Protein AF-A0AA86E1F9-F1 (afdb_monomer_lite)

Radius of gyration: 20.32 Å; chains: 1; bounding box: 46×38×59 Å

Structure (mmCIF, N/CA/C/O backbone):
data_AF-A0AA86E1F9-F1
#
_entry.id   AF-A0AA86E1F9-F1
#
loop_
_atom_site.group_PDB
_atom_site.id
_atom_site.type_symbol
_atom_site.label_atom_id
_atom_site.label_alt_id
_atom_site.label_comp_id
_atom_site.label_asym_id
_atom_site.label_entity_id
_atom_site.label_seq_id
_atom_site.pdbx_PDB_ins_code
_atom_site.Cartn_x
_atom_site.Cartn_y
_atom_site.Cartn_z
_atom_site.occupancy
_atom_site.B_iso_or_equiv
_atom_site.auth_seq_id
_atom_site.auth_comp_id
_atom_site.auth_asym_id
_atom_site.auth_atom_id
_atom_site.pdbx_PDB_model_num
ATOM 1 N N . MET A 1 1 ? -12.854 -29.261 -16.971 1.00 38.66 1 MET A N 1
ATOM 2 C CA . MET A 1 1 ? -12.793 -27.788 -17.059 1.00 38.66 1 MET A CA 1
ATOM 3 C C . MET A 1 1 ? -11.329 -27.417 -17.134 1.00 38.66 1 MET A C 1
ATOM 5 O O . MET A 1 1 ? -10.643 -27.481 -16.123 1.00 38.66 1 MET A O 1
ATOM 9 N N . GLU A 1 2 ? -10.834 -27.166 -18.340 1.00 31.11 2 GLU A N 1
ATOM 10 C CA . GLU A 1 2 ? -9.457 -26.725 -18.549 1.00 31.11 2 GLU A CA 1
ATOM 11 C C . GLU A 1 2 ? -9.364 -25.242 -18.200 1.00 31.11 2 GLU A C 1
ATOM 13 O O . GLU A 1 2 ? -10.104 -24.415 -18.729 1.00 31.11 2 GLU A O 1
ATOM 18 N N . ILE A 1 3 ? -8.488 -24.917 -17.253 1.00 30.25 3 ILE A N 1
ATOM 19 C CA . ILE A 1 3 ? -8.137 -23.538 -16.932 1.00 30.25 3 ILE A CA 1
ATOM 20 C C . ILE A 1 3 ? -7.169 -23.098 -18.029 1.00 30.25 3 ILE A C 1
ATOM 22 O O . ILE A 1 3 ? -5.998 -23.476 -18.012 1.00 30.25 3 ILE A O 1
ATOM 26 N N . THR A 1 4 ? -7.658 -22.335 -19.005 1.00 36.00 4 THR A N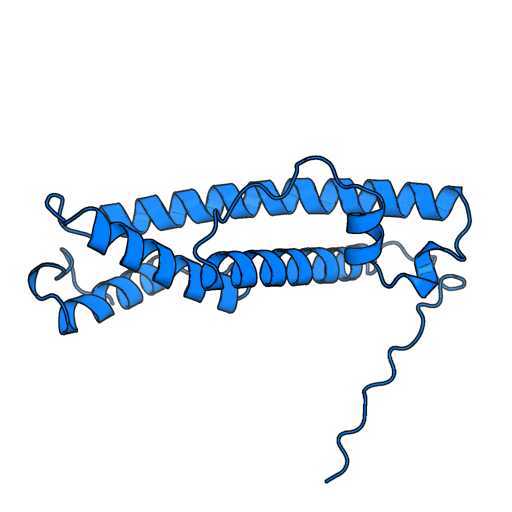 1
ATOM 27 C CA . THR A 1 4 ? -6.806 -21.680 -19.999 1.00 36.00 4 THR A CA 1
ATOM 28 C C . THR A 1 4 ? -5.869 -20.718 -19.278 1.00 36.00 4 THR A C 1
ATOM 30 O O . THR A 1 4 ? -6.311 -19.742 -18.671 1.00 36.00 4 THR A O 1
ATOM 33 N N . GLN A 1 5 ? -4.570 -21.016 -19.316 1.00 36.44 5 GLN A N 1
ATOM 34 C CA . GLN A 1 5 ? -3.532 -20.062 -18.948 1.00 36.44 5 GLN A CA 1
ATOM 35 C C . GLN A 1 5 ? -3.635 -18.892 -19.929 1.00 36.44 5 GLN A C 1
ATOM 37 O O . GLN A 1 5 ? -3.425 -19.081 -21.124 1.00 36.44 5 GLN A O 1
ATOM 42 N N . GLU A 1 6 ? -3.999 -17.703 -19.447 1.00 36.75 6 GLU A N 1
ATOM 43 C CA . GLU A 1 6 ? -3.860 -16.482 -20.240 1.00 36.75 6 GLU A CA 1
ATOM 44 C C . GLU A 1 6 ? -2.393 -16.373 -20.674 1.00 36.75 6 GLU A C 1
ATOM 46 O O . GLU A 1 6 ? -1.496 -16.200 -19.841 1.00 36.75 6 GLU A O 1
ATOM 51 N N . GLU A 1 7 ? -2.139 -16.533 -21.974 1.00 33.97 7 GLU A N 1
ATOM 52 C CA . GLU A 1 7 ? -0.818 -16.333 -22.550 1.00 33.97 7 GLU A CA 1
ATOM 53 C C . GLU A 1 7 ? -0.337 -14.926 -22.195 1.00 33.97 7 GLU A C 1
ATOM 55 O O . GLU A 1 7 ? -0.914 -13.910 -22.588 1.00 33.97 7 GLU A O 1
ATOM 60 N N . ILE A 1 8 ? 0.752 -14.861 -21.431 1.00 38.50 8 ILE A N 1
ATOM 61 C CA . ILE A 1 8 ? 1.440 -13.608 -21.144 1.00 38.50 8 ILE A CA 1
ATOM 62 C C . ILE A 1 8 ? 2.108 -13.167 -22.448 1.00 38.50 8 ILE A C 1
ATOM 64 O O . ILE A 1 8 ? 3.247 -13.544 -22.735 1.00 38.50 8 ILE A O 1
ATOM 68 N N . VAL A 1 9 ? 1.383 -12.379 -23.243 1.00 41.28 9 VAL A N 1
ATOM 69 C CA . VAL A 1 9 ? 1.876 -11.818 -24.503 1.00 41.28 9 VAL A CA 1
ATOM 70 C C . VAL A 1 9 ? 3.135 -10.984 -24.215 1.00 41.28 9 VAL A C 1
ATOM 72 O O . VAL A 1 9 ? 3.075 -10.038 -23.416 1.00 41.28 9 VAL A O 1
ATOM 75 N N . PRO A 1 10 ? 4.292 -11.321 -24.820 1.00 44.41 10 PRO A N 1
ATOM 76 C CA . PRO A 1 10 ? 5.507 -10.525 -24.707 1.00 44.41 10 PRO A CA 1
ATOM 77 C C . PRO A 1 10 ? 5.261 -9.099 -25.205 1.00 44.41 10 PRO A C 1
ATOM 79 O O . PRO A 1 10 ? 4.612 -8.890 -26.224 1.00 44.41 10 PRO A O 1
ATOM 82 N N . PHE A 1 11 ? 5.773 -8.109 -24.476 1.00 45.12 11 PHE A N 1
ATOM 83 C CA . PHE A 1 11 ? 5.601 -6.705 -24.835 1.00 45.12 11 PHE A CA 1
ATOM 84 C C . PHE A 1 11 ? 6.396 -6.380 -26.103 1.00 45.12 11 PHE A C 1
ATOM 86 O O . PHE A 1 11 ? 7.616 -6.558 -26.128 1.00 45.12 11 PHE A O 1
ATOM 93 N N . ASP A 1 12 ? 5.696 -5.870 -27.112 1.00 41.94 12 ASP A N 1
ATOM 94 C CA . ASP A 1 12 ? 6.269 -5.361 -28.351 1.00 41.94 12 ASP A CA 1
ATOM 95 C C . ASP A 1 12 ? 6.765 -3.915 -28.150 1.00 41.94 12 ASP A C 1
ATOM 97 O O . ASP A 1 12 ? 5.978 -2.987 -27.937 1.00 41.94 12 ASP A O 1
ATOM 101 N N . PHE A 1 13 ? 8.091 -3.742 -28.141 1.00 45.88 13 PHE A N 1
ATOM 102 C CA . PHE A 1 13 ? 8.747 -2.435 -28.007 1.00 45.88 13 PHE A CA 1
ATOM 103 C C . PHE A 1 13 ? 8.987 -1.740 -29.344 1.00 45.88 13 PHE A C 1
ATOM 105 O O . PHE A 1 13 ? 9.307 -0.553 -29.328 1.00 45.88 13 PHE A O 1
ATOM 112 N N . GLU A 1 14 ? 8.871 -2.435 -30.475 1.00 41.53 14 GLU A N 1
ATOM 113 C CA . GLU A 1 14 ? 9.213 -1.854 -31.777 1.00 41.53 14 GLU A CA 1
ATOM 114 C C . GLU A 1 14 ? 8.127 -0.880 -32.254 1.00 41.53 14 GLU A C 1
ATOM 116 O O . GLU A 1 14 ? 8.429 0.106 -32.914 1.00 41.53 14 GLU A O 1
ATOM 121 N N . ASN A 1 15 ? 6.894 -1.037 -31.761 1.00 41.59 15 ASN A N 1
ATOM 122 C CA . ASN A 1 15 ? 5.774 -0.115 -31.984 1.00 41.59 15 ASN A CA 1
ATOM 123 C C . ASN A 1 15 ? 5.612 0.946 -30.867 1.00 41.59 15 ASN A C 1
ATOM 125 O O . ASN A 1 15 ? 4.528 1.489 -30.624 1.00 41.59 15 ASN A O 1
ATOM 129 N N . ALA A 1 16 ? 6.675 1.227 -30.102 1.00 41.41 16 ALA A N 1
ATOM 130 C CA . ALA A 1 16 ? 6.591 1.989 -28.857 1.00 41.41 16 ALA A CA 1
ATOM 131 C C . ALA A 1 16 ? 6.716 3.525 -28.976 1.00 41.41 16 ALA A C 1
ATOM 133 O O . ALA A 1 16 ? 6.877 4.176 -27.942 1.00 41.41 16 ALA A O 1
ATOM 134 N N . GLU A 1 17 ? 6.459 4.138 -30.127 1.00 38.41 17 GLU A N 1
ATOM 135 C CA . GLU A 1 17 ? 6.302 5.598 -30.249 1.00 38.41 17 GLU A CA 1
ATOM 136 C C . GLU A 1 17 ? 4.823 6.004 -30.167 1.00 38.41 17 GLU A C 1
ATOM 138 O O . GLU A 1 17 ? 4.115 5.953 -31.157 1.00 38.41 17 GLU A O 1
ATOM 143 N N . ASP A 1 18 ? 4.342 6.342 -28.960 1.00 38.81 18 ASP A N 1
ATOM 144 C CA . ASP A 1 18 ? 3.280 7.354 -28.785 1.00 38.81 18 ASP A CA 1
ATOM 145 C C . ASP A 1 18 ? 3.089 7.693 -27.291 1.00 38.81 18 ASP A C 1
ATOM 147 O O . ASP A 1 18 ? 3.017 6.799 -26.436 1.00 38.81 18 ASP A O 1
ATOM 151 N N . ASN A 1 19 ? 3.050 8.985 -26.962 1.00 39.47 19 ASN A N 1
ATOM 152 C CA . ASN A 1 19 ? 3.425 9.557 -25.655 1.00 39.47 19 ASN A CA 1
ATOM 153 C C . ASN A 1 19 ? 2.298 9.672 -24.597 1.00 39.47 19 ASN A C 1
ATOM 155 O O . ASN A 1 19 ? 2.492 10.315 -23.566 1.00 39.47 19 ASN A O 1
ATOM 159 N N . GLY A 1 20 ? 1.135 9.037 -24.780 1.00 36.56 20 GLY A N 1
ATOM 160 C CA . GLY A 1 20 ? -0.011 9.200 -23.860 1.00 36.56 20 GLY A CA 1
ATOM 161 C C . GLY A 1 20 ? -0.375 7.991 -22.985 1.00 36.56 20 GLY A C 1
ATOM 162 O O . GLY A 1 20 ? -0.791 8.150 -21.839 1.00 36.56 20 GLY A O 1
ATOM 163 N N . SER A 1 21 ? -0.225 6.761 -23.489 1.00 50.53 21 SER A N 1
ATOM 164 C CA . SER A 1 21 ? -0.896 5.578 -22.909 1.00 50.53 21 SER A CA 1
ATOM 165 C C . SER A 1 21 ? 0.013 4.633 -22.101 1.00 50.53 21 SER A C 1
ATOM 167 O O . SER A 1 21 ? -0.474 3.832 -21.299 1.00 50.53 21 SER A O 1
ATOM 169 N N . LYS A 1 22 ? 1.342 4.737 -22.255 1.00 50.66 22 LYS A N 1
ATOM 170 C CA . LYS A 1 22 ? 2.328 3.756 -21.746 1.00 50.66 22 LYS A CA 1
ATOM 171 C C . LYS A 1 22 ? 2.734 3.960 -20.281 1.00 50.66 22 LYS A C 1
ATOM 173 O O . LYS A 1 22 ? 2.907 2.977 -19.556 1.00 50.66 22 LYS A O 1
ATOM 178 N N . ASN A 1 23 ? 2.796 5.210 -19.810 1.00 55.91 23 ASN A N 1
ATOM 179 C CA . ASN A 1 23 ? 3.076 5.520 -18.399 1.00 55.91 23 ASN A CA 1
ATOM 180 C C . ASN A 1 23 ? 2.020 4.913 -17.464 1.00 55.91 23 ASN A C 1
ATOM 182 O O . ASN A 1 23 ? 2.370 4.346 -16.430 1.00 55.91 23 ASN A O 1
ATOM 186 N N . ASN A 1 24 ? 0.753 4.918 -17.887 1.00 65.19 24 ASN A N 1
ATOM 187 C CA . ASN A 1 24 ? -0.355 4.361 -17.113 1.00 65.19 24 ASN A CA 1
ATOM 188 C C . ASN A 1 24 ? -0.228 2.845 -16.896 1.00 65.19 24 ASN A C 1
ATOM 190 O O . ASN A 1 24 ? -0.643 2.345 -15.852 1.00 65.19 24 ASN A O 1
ATOM 194 N N . ARG A 1 25 ? 0.339 2.087 -17.849 1.00 67.94 25 ARG A N 1
ATOM 195 C CA . ARG A 1 25 ? 0.469 0.623 -17.718 1.00 67.94 25 ARG A CA 1
ATOM 196 C C . ARG A 1 25 ? 1.609 0.232 -16.779 1.00 67.94 25 ARG A C 1
ATOM 198 O O . ARG A 1 25 ? 1.392 -0.598 -15.901 1.00 67.94 25 ARG A O 1
ATOM 205 N N . ILE A 1 26 ? 2.784 0.854 -16.910 1.00 71.38 26 ILE A N 1
ATOM 206 C CA . ILE A 1 26 ? 3.910 0.642 -15.978 1.00 71.38 26 ILE A CA 1
ATOM 207 C C . ILE A 1 26 ? 3.498 1.059 -14.564 1.00 71.38 26 ILE A C 1
ATOM 209 O O . ILE A 1 26 ? 3.749 0.337 -13.603 1.00 71.38 26 ILE A O 1
ATOM 213 N N . GLU A 1 27 ? 2.795 2.184 -14.436 1.00 74.94 27 GLU A N 1
ATOM 214 C CA . GLU A 1 27 ? 2.265 2.648 -13.159 1.00 74.94 27 GLU A CA 1
ATOM 215 C C . GLU A 1 27 ? 1.280 1.656 -12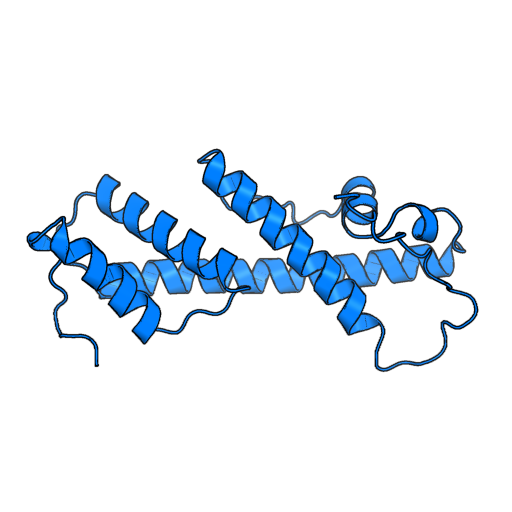.531 1.00 74.94 27 GLU A C 1
ATOM 217 O O . GLU A 1 27 ? 1.415 1.338 -11.350 1.00 74.94 27 GLU A O 1
ATOM 222 N N . LYS A 1 28 ? 0.340 1.104 -13.311 1.00 75.62 28 LYS A N 1
ATOM 223 C CA . LYS A 1 28 ? -0.575 0.050 -12.842 1.00 75.62 28 LYS A CA 1
ATOM 224 C C . LYS A 1 28 ? 0.175 -1.189 -12.348 1.00 75.62 28 LYS A C 1
ATOM 226 O O . LYS A 1 28 ? -0.161 -1.702 -11.284 1.00 75.62 28 LYS A O 1
ATOM 231 N N . ILE A 1 29 ? 1.199 -1.640 -13.075 1.00 75.31 29 ILE A N 1
ATOM 232 C CA . ILE A 1 29 ? 2.002 -2.810 -12.687 1.00 75.31 29 ILE A CA 1
ATOM 233 C C . ILE A 1 29 ? 2.744 -2.536 -11.371 1.00 75.31 29 ILE A C 1
ATOM 235 O O . ILE A 1 29 ? 2.606 -3.302 -10.417 1.00 75.31 29 ILE A O 1
ATOM 239 N N . VAL A 1 30 ? 3.464 -1.411 -11.279 1.00 77.19 30 VAL A N 1
ATOM 240 C CA . VAL A 1 30 ? 4.188 -1.015 -10.060 1.00 77.19 30 VAL A CA 1
ATOM 241 C C . VAL A 1 30 ? 3.230 -0.914 -8.867 1.00 77.19 30 VAL A C 1
ATOM 243 O O . VAL A 1 30 ? 3.514 -1.473 -7.807 1.00 77.19 30 VAL A O 1
ATOM 246 N N . ARG A 1 31 ? 2.063 -0.276 -9.037 1.00 78.31 31 ARG A N 1
ATOM 247 C CA . ARG A 1 31 ? 1.025 -0.162 -7.996 1.00 78.31 31 ARG A CA 1
ATOM 248 C C . ARG A 1 31 ? 0.492 -1.521 -7.546 1.00 78.31 31 ARG A C 1
ATOM 250 O O . ARG A 1 31 ? 0.420 -1.774 -6.343 1.00 78.31 31 ARG A O 1
ATOM 257 N N . GLY A 1 32 ? 0.138 -2.399 -8.485 1.00 77.94 32 GLY A N 1
ATOM 258 C CA . GLY A 1 32 ? -0.380 -3.737 -8.184 1.00 77.94 32 GLY A CA 1
ATOM 259 C C . GLY A 1 32 ? 0.625 -4.591 -7.409 1.00 77.94 32 GLY A C 1
ATOM 260 O O . GLY A 1 32 ? 0.266 -5.300 -6.469 1.00 77.94 32 GLY A O 1
ATOM 261 N N . ILE A 1 33 ? 1.905 -4.459 -7.740 1.00 79.12 33 ILE A N 1
ATOM 262 C CA . ILE A 1 33 ? 2.987 -5.175 -7.070 1.00 79.12 33 ILE A CA 1
ATOM 263 C C . ILE A 1 33 ? 3.248 -4.628 -5.664 1.00 79.12 33 ILE A C 1
ATOM 265 O O . ILE A 1 33 ? 3.352 -5.414 -4.722 1.00 79.12 33 ILE A O 1
ATOM 269 N N . ILE A 1 34 ? 3.297 -3.300 -5.494 1.00 81.06 34 ILE A N 1
ATOM 270 C CA . ILE A 1 34 ? 3.402 -2.671 -4.167 1.00 81.06 34 ILE A CA 1
ATOM 271 C C . ILE A 1 34 ? 2.235 -3.127 -3.281 1.00 81.06 34 ILE A C 1
ATOM 273 O O . ILE A 1 34 ? 2.452 -3.521 -2.137 1.00 81.06 34 ILE A O 1
ATOM 277 N N . LYS A 1 35 ? 1.007 -3.147 -3.817 1.00 82.19 35 LYS A N 1
ATOM 278 C CA . LYS A 1 35 ? -0.177 -3.672 -3.119 1.00 82.19 35 LYS A CA 1
ATOM 279 C C . LYS A 1 35 ? 0.024 -5.126 -2.684 1.00 82.19 35 LYS A C 1
ATOM 281 O O . LYS A 1 35 ? -0.215 -5.440 -1.520 1.00 82.19 35 LYS A O 1
ATOM 286 N N . LYS A 1 36 ? 0.482 -6.003 -3.584 1.00 81.69 36 LYS A N 1
ATOM 287 C CA . LYS A 1 36 ? 0.723 -7.425 -3.285 1.00 81.69 36 LYS A CA 1
ATOM 288 C C . LYS A 1 36 ? 1.750 -7.612 -2.163 1.00 81.69 36 LYS A C 1
ATOM 290 O O . LYS A 1 36 ? 1.522 -8.407 -1.256 1.00 81.69 36 LYS A O 1
ATOM 295 N N . GLU A 1 37 ? 2.842 -6.853 -2.192 1.00 82.75 37 GLU A N 1
ATOM 296 C CA . GLU A 1 37 ? 3.870 -6.878 -1.145 1.00 82.75 37 GLU A CA 1
ATOM 297 C C . GLU A 1 37 ? 3.330 -6.376 0.206 1.00 82.75 37 GLU A C 1
ATOM 299 O O . GLU A 1 37 ? 3.601 -6.981 1.242 1.00 82.75 37 GLU A O 1
ATOM 304 N N . LEU A 1 38 ? 2.521 -5.311 0.217 1.00 83.88 38 LEU A N 1
ATOM 305 C CA . LEU A 1 38 ? 1.895 -4.793 1.440 1.00 83.88 38 LEU A CA 1
ATOM 306 C C . LEU A 1 38 ? 0.901 -5.787 2.055 1.00 83.88 38 LEU A C 1
ATOM 308 O O . LEU A 1 38 ? 0.901 -5.968 3.272 1.00 83.88 38 LEU A O 1
ATOM 312 N N . ILE A 1 39 ? 0.090 -6.459 1.232 1.00 84.00 39 ILE A N 1
ATOM 313 C CA . ILE A 1 39 ? -0.831 -7.510 1.693 1.00 84.00 39 ILE A CA 1
ATOM 314 C C . ILE A 1 39 ? -0.045 -8.662 2.326 1.00 84.00 39 ILE A C 1
ATOM 316 O O . ILE A 1 39 ? -0.325 -9.034 3.463 1.00 84.00 39 ILE A O 1
ATOM 320 N N . LYS A 1 40 ? 1.005 -9.151 1.655 1.00 83.25 40 LYS A N 1
ATOM 321 C CA . LYS A 1 40 ? 1.874 -10.207 2.195 1.00 83.25 40 LYS A CA 1
ATOM 322 C C . LYS A 1 40 ? 2.500 -9.806 3.535 1.00 83.25 40 LYS A C 1
ATOM 324 O O . LYS A 1 40 ? 2.650 -10.629 4.436 1.00 83.25 40 LYS A O 1
ATOM 329 N N . ARG A 1 41 ? 2.882 -8.535 3.690 1.00 84.00 41 ARG A N 1
ATOM 330 C CA . ARG A 1 41 ? 3.431 -8.018 4.951 1.00 84.00 41 ARG A CA 1
ATOM 331 C C . ARG A 1 41 ? 2.409 -8.019 6.080 1.00 84.00 41 ARG A C 1
ATOM 333 O O . ARG A 1 41 ? 2.792 -8.380 7.193 1.00 84.00 41 ARG A O 1
ATOM 340 N N . LEU A 1 42 ? 1.156 -7.655 5.794 1.00 84.00 42 LEU A N 1
ATOM 341 C CA . LEU A 1 42 ? 0.049 -7.724 6.754 1.00 84.00 42 LEU A CA 1
ATOM 342 C C . LEU A 1 42 ? -0.229 -9.153 7.201 1.00 84.00 42 LEU A C 1
ATOM 344 O O . LEU A 1 42 ? -0.347 -9.395 8.399 1.00 84.00 42 LEU A O 1
ATOM 348 N N . GLU A 1 43 ? -0.307 -10.085 6.252 1.00 84.12 43 GLU A N 1
ATOM 349 C CA . GLU A 1 43 ? -0.546 -11.506 6.531 1.00 84.12 43 GLU A CA 1
ATOM 350 C C . GLU A 1 43 ? 0.532 -12.074 7.462 1.00 84.12 43 GLU A C 1
ATOM 352 O O . GLU A 1 43 ? 0.223 -12.782 8.416 1.00 84.12 43 GLU A O 1
ATOM 357 N N . ASN A 1 44 ? 1.785 -11.664 7.257 1.00 84.44 44 ASN A N 1
ATOM 358 C CA . ASN A 1 44 ? 2.920 -12.062 8.091 1.00 84.44 44 ASN A CA 1
ATOM 359 C C . ASN A 1 44 ? 3.098 -11.218 9.368 1.00 84.44 44 ASN A C 1
ATOM 361 O O . ASN A 1 44 ? 4.116 -11.358 10.041 1.00 84.44 44 ASN A O 1
ATOM 365 N N . GLN A 1 45 ? 2.175 -10.297 9.679 1.00 81.44 45 GLN A N 1
ATOM 366 C CA . GLN A 1 45 ? 2.269 -9.355 10.810 1.00 81.44 45 GLN A CA 1
ATOM 367 C C . GLN A 1 45 ? 3.594 -8.571 10.867 1.00 81.44 45 GLN A C 1
ATOM 369 O O . GLN A 1 45 ? 4.064 -8.149 11.924 1.00 81.44 45 GLN A O 1
ATOM 374 N N . SER A 1 46 ? 4.208 -8.367 9.706 1.00 82.38 46 SER A N 1
ATOM 375 C CA . SER A 1 46 ? 5.459 -7.632 9.558 1.00 82.38 46 SER A CA 1
ATOM 376 C C . SER A 1 46 ? 5.191 -6.142 9.352 1.00 82.38 46 SER A C 1
ATOM 378 O O . SER A 1 46 ? 4.082 -5.730 9.005 1.00 82.38 46 SER A O 1
ATOM 380 N N . SER A 1 47 ? 6.216 -5.308 9.539 1.00 78.06 47 SER A N 1
ATOM 381 C CA . SER A 1 47 ? 6.070 -3.874 9.289 1.00 78.06 47 SER A CA 1
ATOM 382 C C . SER A 1 47 ? 5.645 -3.610 7.838 1.00 78.06 47 SER A C 1
ATOM 384 O O . SER A 1 47 ? 6.338 -4.008 6.891 1.00 78.06 47 SER A O 1
ATOM 386 N N . LEU A 1 48 ? 4.535 -2.875 7.683 1.00 77.75 48 LEU A N 1
ATOM 387 C CA . LEU A 1 48 ? 4.010 -2.376 6.405 1.00 77.75 48 LEU A CA 1
ATOM 388 C C . LEU A 1 48 ? 5.050 -1.553 5.634 1.00 77.75 48 LEU A C 1
ATOM 390 O O . LEU A 1 48 ? 5.040 -1.518 4.406 1.00 77.75 48 LEU A O 1
ATOM 394 N N . PHE A 1 49 ? 5.989 -0.937 6.356 1.00 67.69 49 PHE A N 1
ATOM 395 C CA . PHE A 1 49 ? 7.129 -0.229 5.788 1.00 67.69 49 PHE A CA 1
ATOM 396 C C . PHE A 1 49 ? 8.431 -0.841 6.310 1.00 67.69 49 PHE A C 1
ATOM 398 O O . PHE A 1 49 ? 8.674 -0.852 7.516 1.00 67.69 49 PHE A O 1
ATOM 405 N N . PRO A 1 50 ? 9.270 -1.381 5.414 1.00 59.38 50 PRO A N 1
ATOM 406 C CA . PRO A 1 50 ? 10.328 -0.558 4.845 1.00 59.38 50 PRO A CA 1
ATOM 407 C C . PRO A 1 50 ? 10.576 -0.965 3.388 1.00 59.38 50 PRO A C 1
ATOM 409 O O . PRO A 1 50 ? 11.631 -1.510 3.058 1.00 59.38 50 PRO A O 1
ATOM 412 N N . ILE A 1 51 ? 9.588 -0.736 2.509 1.00 67.44 51 ILE A N 1
ATOM 413 C CA . ILE A 1 51 ? 9.810 -0.855 1.064 1.00 67.44 51 ILE A CA 1
ATOM 414 C C . ILE A 1 51 ? 10.949 0.110 0.742 1.00 67.44 51 ILE A C 1
ATOM 416 O O . ILE A 1 51 ? 10.784 1.327 0.805 1.00 67.44 51 ILE A O 1
ATOM 420 N N . SER A 1 52 ? 12.135 -0.445 0.519 1.00 61.00 52 SER A N 1
ATOM 421 C CA . SER A 1 52 ? 13.369 0.317 0.427 1.00 61.00 52 SER A CA 1
ATOM 422 C C . SER A 1 52 ? 13.203 1.487 -0.555 1.00 61.00 52 SER A C 1
ATOM 424 O O . SER A 1 52 ? 12.757 1.313 -1.693 1.00 61.00 52 SER A O 1
ATOM 426 N N . ASN A 1 53 ? 13.604 2.694 -0.131 1.00 58.09 53 ASN A N 1
ATOM 427 C CA . ASN A 1 53 ? 13.680 3.867 -1.016 1.00 58.09 53 ASN A CA 1
ATOM 428 C C . ASN A 1 53 ? 14.642 3.628 -2.197 1.00 58.09 53 ASN A C 1
ATOM 430 O O . ASN A 1 53 ? 14.598 4.339 -3.206 1.00 58.09 53 ASN A O 1
ATOM 434 N N . LYS A 1 54 ? 15.532 2.636 -2.062 1.00 62.72 54 LYS A N 1
ATOM 435 C CA . LYS A 1 54 ? 16.423 2.154 -3.111 1.00 62.72 54 LYS A CA 1
ATOM 436 C C . LYS A 1 54 ? 15.739 1.013 -3.862 1.00 62.72 54 LYS A C 1
ATOM 438 O O . LYS A 1 54 ? 15.535 -0.071 -3.321 1.00 62.72 54 LYS A O 1
ATOM 443 N N . ILE A 1 55 ? 15.435 1.252 -5.130 1.00 67.81 55 ILE A N 1
ATOM 444 C CA . ILE A 1 55 ? 15.032 0.192 -6.052 1.00 67.81 55 ILE A CA 1
ATOM 445 C C . ILE A 1 55 ? 16.305 -0.449 -6.599 1.00 67.81 55 ILE A C 1
ATOM 447 O O . ILE A 1 55 ? 17.082 0.220 -7.288 1.00 67.81 55 ILE A O 1
ATOM 451 N N . SER A 1 56 ? 16.519 -1.722 -6.265 1.00 67.44 56 SER A N 1
ATOM 452 C CA . SER A 1 56 ? 17.559 -2.559 -6.871 1.00 67.44 56 SER A CA 1
ATOM 453 C C . SER A 1 56 ? 17.095 -3.090 -8.228 1.00 67.44 56 SER A C 1
ATOM 455 O O . SER A 1 56 ? 15.900 -3.106 -8.506 1.00 67.44 56 SER A O 1
ATOM 457 N N . ILE A 1 57 ? 18.029 -3.560 -9.059 1.00 68.00 57 ILE A N 1
ATOM 458 C CA . ILE A 1 57 ? 17.707 -4.202 -10.347 1.00 68.00 57 ILE A CA 1
ATOM 459 C C . ILE A 1 57 ? 16.738 -5.374 -10.142 1.00 68.00 57 ILE A C 1
ATOM 461 O O . ILE A 1 57 ? 15.773 -5.491 -10.879 1.00 68.00 57 ILE A O 1
ATOM 465 N N . TYR A 1 58 ? 16.911 -6.148 -9.067 1.00 71.06 58 TYR A N 1
ATOM 466 C CA . TYR A 1 58 ? 15.969 -7.199 -8.674 1.00 71.06 58 TYR A CA 1
ATOM 467 C C . TYR A 1 58 ? 14.528 -6.683 -8.512 1.00 71.06 58 TYR A C 1
ATOM 469 O O . TYR A 1 58 ? 13.593 -7.316 -8.986 1.00 71.06 58 TYR A O 1
ATOM 477 N N . TYR A 1 59 ? 14.329 -5.514 -7.892 1.00 69.19 59 TYR A N 1
ATOM 478 C CA . TYR A 1 59 ? 12.996 -4.914 -7.785 1.00 69.19 59 TYR A CA 1
ATOM 479 C C . TYR A 1 59 ? 12.493 -4.367 -9.125 1.00 69.19 59 TYR A C 1
ATOM 481 O O . TYR A 1 59 ? 11.299 -4.407 -9.371 1.00 69.19 59 TYR A O 1
ATOM 489 N N . ILE A 1 60 ? 13.371 -3.883 -10.007 1.00 69.44 60 ILE A N 1
ATOM 490 C CA . ILE A 1 60 ? 12.995 -3.459 -11.371 1.00 69.44 60 ILE A CA 1
ATOM 491 C C . ILE A 1 60 ? 12.486 -4.663 -12.163 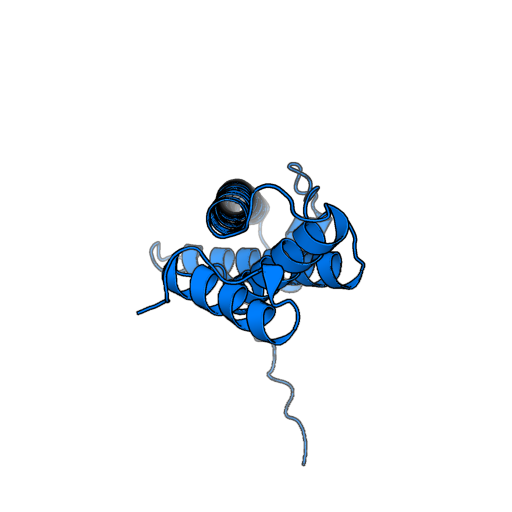1.00 69.44 60 ILE A C 1
ATOM 493 O O . ILE A 1 60 ? 11.405 -4.593 -12.734 1.00 69.44 60 ILE A O 1
ATOM 497 N N . ASP A 1 61 ? 13.207 -5.781 -12.110 1.00 67.56 61 ASP A N 1
ATOM 498 C CA . ASP A 1 61 ? 12.792 -7.059 -12.694 1.00 67.56 61 ASP A CA 1
ATOM 499 C C . ASP A 1 61 ? 11.513 -7.603 -12.055 1.00 67.56 61 ASP A C 1
ATOM 501 O O . ASP A 1 61 ? 10.745 -8.302 -12.701 1.00 67.56 61 ASP A O 1
ATOM 505 N N . PHE A 1 62 ? 11.281 -7.306 -10.778 1.00 67.12 62 PHE A N 1
ATOM 506 C CA . PHE A 1 62 ? 10.027 -7.632 -10.114 1.00 67.12 62 PHE A CA 1
ATOM 507 C C . PHE A 1 62 ? 8.884 -6.750 -10.636 1.00 67.12 62 PHE A C 1
ATOM 509 O O . PHE A 1 62 ? 7.795 -7.259 -10.877 1.00 67.12 62 PHE A O 1
ATOM 516 N N . TYR A 1 63 ? 9.138 -5.452 -10.856 1.00 70.19 63 TYR A N 1
ATOM 517 C CA . TYR A 1 63 ? 8.173 -4.463 -11.348 1.00 70.19 63 TYR A CA 1
ATOM 518 C C . TYR A 1 63 ? 7.883 -4.537 -12.853 1.00 70.19 63 TYR A C 1
ATOM 520 O O . TYR A 1 63 ? 6.901 -3.953 -13.303 1.00 70.19 63 TYR A O 1
ATOM 528 N N . ILE A 1 64 ? 8.718 -5.207 -13.645 1.00 67.62 64 ILE A N 1
ATOM 529 C CA . ILE A 1 64 ? 8.612 -5.289 -15.108 1.00 67.62 64 ILE A CA 1
ATOM 530 C C . ILE A 1 64 ? 8.640 -6.752 -15.529 1.00 67.62 64 ILE A C 1
ATOM 532 O O . ILE A 1 64 ? 9.360 -7.557 -14.956 1.00 67.62 64 ILE A O 1
ATOM 536 N N . ILE A 1 65 ? 7.913 -7.116 -16.586 1.00 64.19 65 ILE A N 1
ATOM 537 C CA . ILE A 1 65 ? 8.017 -8.464 -17.151 1.00 64.19 65 ILE A CA 1
ATOM 538 C C . ILE A 1 65 ? 9.435 -8.651 -17.708 1.00 64.19 65 ILE A C 1
ATOM 540 O O . ILE A 1 65 ? 9.795 -8.122 -18.757 1.00 64.19 65 ILE A O 1
ATOM 544 N N . LYS A 1 66 ? 10.249 -9.408 -16.970 1.00 61.44 66 LYS A N 1
ATOM 545 C CA . LYS A 1 66 ? 11.688 -9.628 -17.161 1.00 61.44 66 LYS A CA 1
ATOM 546 C C . LYS A 1 66 ? 12.115 -9.807 -18.630 1.00 61.44 66 LYS A C 1
ATOM 548 O O . LYS A 1 66 ? 13.051 -9.154 -19.081 1.00 61.44 66 LYS A O 1
ATOM 553 N N . LYS A 1 67 ? 11.375 -10.613 -19.404 1.00 54.25 67 LYS A N 1
ATOM 554 C CA . LYS A 1 67 ? 11.647 -10.953 -20.821 1.00 54.25 67 LYS A CA 1
ATOM 555 C C . LYS A 1 67 ? 11.881 -9.724 -21.720 1.00 54.25 67 LYS A C 1
ATOM 557 O O . LYS A 1 67 ? 12.649 -9.773 -22.671 1.00 54.25 67 LYS A O 1
ATOM 562 N N . CYS A 1 68 ? 11.253 -8.615 -21.365 1.00 59.25 68 CYS A N 1
ATOM 563 C CA . CYS A 1 68 ? 11.198 -7.371 -22.114 1.00 59.25 68 CYS A CA 1
ATOM 564 C C . CYS A 1 68 ? 12.309 -6.382 -21.728 1.00 59.25 68 CYS A C 1
ATOM 566 O O . CYS A 1 68 ? 12.841 -5.663 -22.568 1.00 59.25 68 CYS A O 1
ATOM 568 N N . TYR A 1 69 ? 12.708 -6.382 -20.455 1.00 71.00 69 TYR A N 1
ATOM 569 C CA . TYR A 1 69 ? 13.761 -5.504 -19.952 1.00 71.00 69 TYR A CA 1
ATOM 570 C C . TYR A 1 69 ? 15.158 -5.976 -20.370 1.00 71.00 69 TYR A C 1
ATOM 572 O O . TYR A 1 69 ? 15.985 -5.152 -20.750 1.00 71.00 69 TYR A O 1
ATOM 580 N N . PHE A 1 70 ? 15.431 -7.287 -20.347 1.00 70.00 70 PHE A N 1
ATOM 581 C CA . PHE A 1 70 ? 16.766 -7.819 -20.664 1.00 70.00 70 PHE A CA 1
ATOM 582 C C . PHE A 1 70 ? 17.146 -7.670 -22.140 1.00 70.00 70 PHE A C 1
ATOM 584 O O . PHE A 1 70 ? 18.310 -7.385 -22.427 1.00 70.00 70 PHE A O 1
ATOM 591 N N . ASN A 1 71 ? 16.170 -7.765 -23.044 1.00 71.56 71 ASN A N 1
ATOM 592 C CA . ASN A 1 71 ? 16.388 -7.678 -24.491 1.00 71.56 71 ASN A CA 1
ATOM 593 C C . ASN A 1 71 ? 16.412 -6.231 -25.020 1.00 71.56 71 ASN A C 1
ATOM 595 O O . ASN A 1 71 ? 16.789 -6.005 -26.163 1.00 71.56 71 ASN A O 1
ATOM 599 N N . ALA A 1 72 ? 16.041 -5.240 -24.202 1.00 72.00 72 ALA A N 1
ATOM 600 C CA . ALA A 1 72 ? 16.005 -3.840 -24.614 1.00 72.00 72 ALA A CA 1
ATOM 601 C C . ALA A 1 72 ? 17.408 -3.206 -24.738 1.00 72.00 72 ALA A C 1
ATOM 603 O O . ALA A 1 72 ? 18.376 -3.627 -24.087 1.00 72.00 72 ALA A O 1
ATOM 604 N N . SER A 1 73 ? 17.499 -2.133 -25.529 1.00 80.19 73 SER A N 1
ATOM 605 C CA . SER A 1 73 ? 18.708 -1.308 -25.657 1.00 80.19 73 SER A CA 1
ATOM 606 C C . SER A 1 73 ? 19.117 -0.666 -24.316 1.00 80.19 73 SER A C 1
ATOM 608 O O . SER A 1 73 ? 18.320 -0.553 -23.377 1.00 80.19 73 SER A O 1
ATOM 610 N N . SER A 1 74 ? 20.371 -0.218 -24.199 1.00 76.38 74 SER A N 1
ATOM 611 C CA . SER A 1 74 ? 20.888 0.417 -22.974 1.00 76.38 74 SER A CA 1
ATOM 612 C C . SER A 1 74 ? 20.155 1.719 -22.616 1.00 76.38 74 SER A C 1
ATOM 614 O O . SER A 1 74 ? 19.894 1.981 -21.438 1.00 76.38 74 SER A O 1
ATOM 616 N N . THR A 1 75 ? 19.771 2.511 -23.618 1.00 75.25 75 THR A N 1
ATOM 617 C CA . THR A 1 75 ? 19.006 3.755 -23.456 1.00 75.25 75 THR A CA 1
ATOM 618 C C . THR A 1 75 ? 17.589 3.468 -22.962 1.00 75.25 75 THR A C 1
ATOM 620 O O . THR A 1 75 ? 17.159 4.062 -21.969 1.00 75.25 75 THR A O 1
ATOM 623 N N . THR A 1 76 ? 16.902 2.487 -23.557 1.00 75.62 76 THR A N 1
ATOM 624 C CA . THR A 1 76 ? 15.558 2.054 -23.141 1.00 75.62 76 THR A CA 1
ATOM 625 C C . THR A 1 76 ? 15.568 1.491 -21.720 1.00 75.62 76 THR A C 1
ATOM 627 O O . THR A 1 76 ? 14.745 1.887 -20.893 1.00 75.62 76 THR A O 1
ATOM 630 N N . LYS A 1 77 ? 16.551 0.646 -21.379 1.00 74.25 77 LYS A N 1
ATOM 631 C CA . LYS A 1 77 ? 16.749 0.140 -20.008 1.00 74.25 77 LYS A CA 1
ATOM 632 C C . LYS A 1 77 ? 16.880 1.285 -19.003 1.00 74.25 77 LYS A C 1
ATOM 634 O O . LYS A 1 77 ? 16.215 1.280 -17.966 1.00 74.25 77 LYS A O 1
ATOM 639 N N . ARG A 1 78 ? 17.692 2.302 -19.314 1.00 73.94 78 ARG A N 1
ATOM 640 C CA . ARG A 1 78 ? 17.896 3.471 -18.443 1.00 73.94 78 ARG A CA 1
ATOM 641 C C . ARG A 1 78 ? 16.613 4.281 -18.251 1.00 73.94 78 ARG A C 1
ATOM 643 O O . ARG A 1 78 ? 16.315 4.661 -17.118 1.00 73.94 78 ARG A O 1
ATOM 650 N N . ALA A 1 79 ? 15.849 4.510 -19.317 1.00 73.38 79 ALA A N 1
ATOM 651 C CA . ALA A 1 79 ? 14.566 5.207 -19.249 1.00 73.38 79 ALA A CA 1
ATOM 652 C C . ALA A 1 79 ? 13.559 4.449 -18.367 1.00 73.38 79 ALA A C 1
ATOM 654 O O . ALA A 1 79 ? 12.988 5.025 -17.442 1.00 73.38 79 ALA A O 1
ATOM 655 N N . ILE A 1 80 ? 13.427 3.134 -18.568 1.00 75.06 80 ILE A N 1
ATOM 656 C CA . ILE A 1 80 ? 12.560 2.260 -17.767 1.00 75.06 80 ILE A CA 1
ATOM 657 C C . ILE A 1 80 ? 12.941 2.306 -16.278 1.00 75.06 80 ILE A C 1
ATOM 659 O O . ILE A 1 80 ? 12.071 2.455 -15.414 1.00 75.06 80 ILE A O 1
ATOM 663 N N . VAL A 1 81 ? 14.238 2.231 -15.961 1.00 77.44 81 VAL A N 1
ATOM 664 C CA . VAL A 1 81 ? 14.753 2.314 -14.583 1.00 77.44 81 VAL A CA 1
ATOM 665 C C . VAL A 1 81 ? 14.375 3.643 -13.930 1.00 77.44 81 VAL A C 1
ATOM 667 O O . VAL A 1 81 ? 13.945 3.663 -12.774 1.00 77.44 81 VAL A O 1
ATOM 670 N N . LEU A 1 82 ? 14.551 4.760 -14.640 1.00 75.56 82 LEU A N 1
ATOM 671 C CA . LEU A 1 82 ? 14.248 6.093 -14.119 1.00 75.56 82 LEU A CA 1
ATOM 672 C C . LEU A 1 82 ? 12.744 6.279 -13.890 1.00 75.56 82 LEU A C 1
ATOM 674 O O . LEU A 1 82 ? 12.354 6.714 -12.803 1.00 75.56 82 LEU A O 1
ATOM 678 N N . SER A 1 83 ? 11.909 5.875 -14.848 1.00 75.62 83 SER A N 1
ATOM 679 C CA . SER A 1 83 ? 10.447 5.939 -14.733 1.00 75.62 83 SER A CA 1
ATOM 680 C C . SER A 1 83 ? 9.931 5.086 -13.575 1.00 75.62 83 SER A C 1
ATOM 682 O O . SER A 1 83 ? 9.185 5.575 -12.726 1.00 75.62 83 SER A O 1
ATOM 684 N N . THR A 1 84 ? 10.411 3.847 -13.456 1.00 77.25 84 THR A N 1
ATOM 685 C CA . THR A 1 84 ? 10.050 2.940 -12.353 1.00 77.25 84 THR A CA 1
ATOM 686 C C . THR A 1 84 ? 10.455 3.527 -10.999 1.00 77.25 84 THR A C 1
ATOM 688 O O . THR A 1 84 ? 9.665 3.526 -10.054 1.00 77.25 84 THR A O 1
ATOM 691 N N . LYS A 1 85 ? 11.657 4.121 -10.904 1.00 78.75 85 LYS A N 1
ATOM 692 C CA . LYS A 1 85 ? 12.121 4.827 -9.696 1.00 78.75 85 LYS A CA 1
ATOM 693 C C . LYS A 1 85 ? 11.242 6.011 -9.321 1.00 78.75 85 LYS A C 1
ATOM 695 O O . LYS A 1 85 ? 10.959 6.199 -8.135 1.00 78.75 85 LYS A O 1
ATOM 700 N N . ALA A 1 86 ? 10.823 6.807 -10.297 1.00 79.25 86 ALA A N 1
ATOM 701 C CA . ALA A 1 86 ? 9.957 7.952 -10.060 1.00 79.25 86 ALA A CA 1
ATOM 702 C C . ALA A 1 86 ? 8.566 7.521 -9.563 1.00 79.25 86 ALA A C 1
ATOM 704 O O . ALA A 1 86 ? 8.100 8.049 -8.550 1.00 79.25 86 ALA A O 1
ATOM 705 N N . ILE A 1 87 ? 7.943 6.539 -10.225 1.00 80.81 87 ILE A N 1
ATOM 706 C CA . ILE A 1 87 ? 6.614 6.011 -9.873 1.00 80.81 87 ILE A CA 1
ATOM 707 C C . ILE A 1 87 ? 6.633 5.413 -8.464 1.00 80.81 87 ILE A C 1
ATOM 709 O O . ILE A 1 87 ? 5.850 5.824 -7.613 1.00 80.81 87 ILE A O 1
ATOM 713 N N . HIS A 1 88 ? 7.582 4.521 -8.178 1.00 83.31 88 HIS A N 1
ATOM 714 C CA . HIS A 1 88 ? 7.731 3.879 -6.868 1.00 83.31 88 HIS A CA 1
ATOM 715 C C . HIS A 1 88 ? 7.839 4.884 -5.721 1.00 83.31 88 HIS A C 1
ATOM 717 O O . HIS A 1 88 ? 7.130 4.772 -4.726 1.00 83.31 88 HIS A O 1
ATOM 723 N N . ARG A 1 89 ? 8.694 5.909 -5.854 1.00 82.38 89 ARG A N 1
ATOM 724 C CA . ARG A 1 89 ? 8.852 6.935 -4.809 1.00 82.38 89 ARG A CA 1
ATOM 725 C C . ARG A 1 89 ? 7.566 7.726 -4.585 1.00 82.38 89 ARG A C 1
ATOM 727 O O . ARG A 1 89 ? 7.236 8.022 -3.437 1.00 82.38 89 ARG A O 1
ATOM 734 N N . LYS A 1 90 ? 6.868 8.101 -5.662 1.00 84.00 90 LYS A N 1
ATOM 735 C CA . LYS A 1 90 ? 5.589 8.822 -5.572 1.00 84.00 90 LYS A CA 1
ATOM 736 C C . LYS A 1 90 ? 4.532 7.958 -4.888 1.00 84.00 90 LYS A C 1
ATOM 738 O O . LYS A 1 90 ? 3.884 8.429 -3.955 1.00 84.00 90 LYS A O 1
ATOM 743 N N . GLU A 1 91 ? 4.420 6.699 -5.294 1.00 81.38 91 GLU A N 1
ATOM 744 C CA . GLU A 1 91 ? 3.422 5.775 -4.764 1.00 81.38 91 GLU A CA 1
ATOM 745 C C . GLU A 1 91 ? 3.684 5.442 -3.289 1.00 81.38 91 GLU A C 1
ATOM 747 O O . GLU A 1 91 ? 2.775 5.556 -2.471 1.00 81.38 91 GLU A O 1
ATOM 752 N N . ILE A 1 92 ? 4.936 5.171 -2.897 1.00 83.12 92 ILE A N 1
ATOM 753 C CA . ILE A 1 92 ? 5.299 4.970 -1.483 1.00 83.12 92 ILE A CA 1
ATOM 754 C C . ILE A 1 92 ? 4.893 6.171 -0.632 1.00 83.12 92 ILE A C 1
ATOM 756 O O . ILE A 1 92 ? 4.277 5.994 0.417 1.00 83.12 92 ILE A O 1
ATOM 760 N N . ARG A 1 93 ? 5.209 7.397 -1.067 1.00 83.94 93 ARG A N 1
ATOM 761 C CA . ARG A 1 93 ? 4.853 8.611 -0.314 1.00 83.94 93 ARG A CA 1
ATOM 762 C C . ARG A 1 93 ? 3.342 8.769 -0.175 1.00 83.94 93 ARG A C 1
ATOM 764 O O . ARG A 1 93 ? 2.862 9.121 0.902 1.00 83.94 93 ARG A O 1
ATOM 771 N N . ARG A 1 94 ? 2.592 8.497 -1.246 1.00 83.44 94 ARG A N 1
ATOM 772 C CA . ARG A 1 94 ? 1.125 8.524 -1.235 1.00 83.44 94 ARG A CA 1
ATOM 773 C C . ARG A 1 94 ? 0.564 7.507 -0.238 1.00 83.44 94 ARG A C 1
ATOM 775 O O . ARG A 1 94 ? -0.286 7.874 0.568 1.00 83.44 94 ARG A O 1
ATOM 782 N N . ILE A 1 95 ? 1.074 6.276 -0.244 1.00 84.31 95 ILE A N 1
ATOM 783 C CA . ILE A 1 95 ? 0.647 5.203 0.666 1.00 84.31 95 ILE A CA 1
ATOM 784 C C . ILE A 1 95 ? 0.999 5.542 2.119 1.00 84.31 95 ILE A C 1
ATOM 786 O O . ILE A 1 95 ? 0.156 5.400 2.997 1.00 84.31 95 ILE A O 1
ATOM 790 N N . GLN A 1 96 ? 2.205 6.055 2.384 1.00 84.19 96 GLN A N 1
ATOM 791 C CA . GLN A 1 96 ? 2.610 6.517 3.720 1.00 84.19 96 GLN A CA 1
ATOM 792 C C . GLN A 1 96 ? 1.673 7.595 4.258 1.00 84.19 96 GLN A C 1
ATOM 794 O O . GLN A 1 96 ? 1.269 7.542 5.419 1.00 84.19 96 GLN A O 1
ATOM 799 N N . LYS A 1 97 ? 1.313 8.567 3.414 1.00 85.75 97 LYS A N 1
ATOM 800 C CA . LYS A 1 97 ? 0.356 9.609 3.783 1.00 85.75 97 LYS A CA 1
ATOM 801 C C . LYS A 1 97 ? -1.017 9.007 4.084 1.00 85.75 97 LYS A C 1
ATOM 803 O O . LYS A 1 97 ? -1.590 9.327 5.117 1.00 85.75 97 LYS A O 1
ATOM 808 N N . ALA A 1 98 ? -1.507 8.116 3.223 1.00 84.25 98 ALA A N 1
ATOM 809 C CA . ALA A 1 98 ? -2.809 7.480 3.391 1.00 84.25 98 ALA A CA 1
ATOM 810 C C . ALA A 1 98 ? -2.895 6.632 4.668 1.00 84.25 98 ALA A C 1
ATOM 812 O O . ALA A 1 98 ? -3.883 6.735 5.386 1.00 84.25 98 ALA A O 1
ATOM 813 N N . LEU A 1 99 ? -1.854 5.867 5.006 1.00 84.88 99 LEU A N 1
ATOM 814 C CA . LEU A 1 99 ? -1.825 5.076 6.239 1.00 84.88 99 LEU A CA 1
ATOM 815 C C . LEU A 1 99 ? -1.868 5.955 7.489 1.00 84.88 99 LEU A C 1
ATOM 817 O O . LEU A 1 99 ? -2.681 5.699 8.369 1.00 84.88 99 LEU A O 1
ATOM 821 N N . ARG A 1 100 ? -1.104 7.055 7.526 1.00 86.81 100 ARG A N 1
ATOM 822 C CA . ARG A 1 100 ? -1.204 8.042 8.619 1.00 86.81 100 ARG A CA 1
ATOM 823 C C . ARG A 1 100 ? -2.603 8.650 8.721 1.00 86.81 100 ARG A C 1
ATOM 825 O O . ARG A 1 100 ? -3.096 8.896 9.818 1.00 86.81 100 ARG A O 1
ATOM 832 N N . THR A 1 101 ? -3.251 8.902 7.584 1.00 86.44 101 THR A N 1
ATOM 833 C CA . THR A 1 101 ? -4.633 9.397 7.551 1.00 86.44 101 THR A CA 1
ATOM 834 C C . THR A 1 101 ? -5.619 8.357 8.079 1.00 86.44 101 THR A C 1
ATOM 836 O O . THR A 1 101 ? -6.498 8.717 8.855 1.00 86.44 101 THR A O 1
ATOM 839 N N . ILE A 1 102 ? -5.472 7.081 7.711 1.00 86.06 102 ILE A N 1
ATOM 840 C CA . ILE A 1 102 ? -6.294 5.982 8.237 1.00 86.06 102 ILE A CA 1
ATOM 841 C C . ILE A 1 102 ? -6.113 5.867 9.749 1.00 86.06 102 ILE A C 1
ATOM 843 O O . ILE A 1 102 ? -7.106 5.870 10.469 1.00 86.06 102 ILE A O 1
ATOM 847 N N . GLU A 1 103 ? -4.870 5.832 10.231 1.00 87.12 103 GLU A N 1
ATOM 848 C CA . GLU A 1 103 ? -4.551 5.790 11.661 1.00 87.12 103 GLU A CA 1
ATOM 849 C C . GLU A 1 103 ? -5.218 6.946 12.412 1.00 87.12 103 GLU A C 1
ATOM 851 O O . GLU A 1 103 ? -5.934 6.719 13.384 1.00 87.12 103 GLU A O 1
ATOM 856 N N . SER A 1 104 ? -5.052 8.180 11.926 1.00 86.62 104 SER A N 1
ATOM 857 C CA . SER A 1 104 ? -5.653 9.361 12.547 1.00 86.62 104 SER A CA 1
ATOM 858 C C . SER A 1 104 ? -7.182 9.317 12.531 1.00 86.62 104 SER A C 1
ATOM 860 O O . SER A 1 104 ? -7.805 9.626 13.545 1.00 86.62 104 SER A O 1
ATOM 862 N N . ASN A 1 105 ? -7.797 8.908 11.418 1.00 83.81 105 ASN A N 1
ATOM 863 C CA . ASN A 1 105 ? -9.250 8.796 11.319 1.00 83.81 105 ASN A CA 1
ATOM 864 C C . ASN A 1 105 ? -9.792 7.740 12.284 1.00 83.81 105 ASN A C 1
ATOM 866 O O . ASN A 1 105 ? -10.728 8.029 13.015 1.00 83.81 105 ASN A O 1
ATOM 870 N N . VAL A 1 106 ? -9.179 6.555 12.340 1.00 84.31 106 VAL A N 1
ATOM 871 C CA . VAL A 1 106 ? -9.583 5.491 13.269 1.00 84.31 106 VAL A CA 1
ATOM 872 C C . VAL A 1 106 ? -9.459 5.961 14.721 1.00 84.31 106 VAL A C 1
ATOM 874 O O . VAL A 1 106 ? -10.405 5.809 15.483 1.00 84.31 106 VAL A O 1
ATOM 877 N N . ILE A 1 107 ? -8.345 6.599 15.098 1.00 85.56 107 ILE A N 1
ATOM 878 C CA . ILE A 1 107 ? -8.150 7.141 16.456 1.00 85.56 107 ILE A CA 1
ATOM 879 C C . ILE A 1 107 ? -9.221 8.182 16.810 1.00 85.56 107 ILE A C 1
ATOM 881 O O . ILE A 1 107 ? -9.707 8.197 17.936 1.00 85.56 107 ILE A O 1
ATOM 885 N N . ASN A 1 108 ? -9.598 9.045 15.865 1.00 83.81 108 ASN A N 1
ATOM 886 C CA . ASN A 1 108 ? -10.588 10.097 16.104 1.00 83.81 108 ASN A CA 1
ATOM 887 C C . ASN A 1 108 ? -12.020 9.563 16.265 1.00 83.81 108 ASN A C 1
ATOM 889 O O . ASN A 1 108 ? -12.824 10.199 16.950 1.00 83.81 108 ASN A O 1
ATOM 893 N N . GLU A 1 109 ? -12.344 8.433 15.633 1.00 78.69 109 GLU A N 1
ATOM 894 C CA . GLU A 1 109 ? -13.662 7.793 15.745 1.00 78.69 109 GLU A CA 1
ATOM 895 C C . GLU A 1 109 ? -13.800 6.941 17.019 1.00 78.69 109 GLU A C 1
ATOM 897 O O . GLU A 1 109 ? -14.918 6.704 17.473 1.00 78.69 109 GLU A O 1
ATOM 902 N N . LEU A 1 110 ? -12.685 6.509 17.616 1.00 78.50 110 LEU A N 1
ATOM 903 C CA . LEU A 1 110 ? -12.663 5.632 18.788 1.00 78.50 110 LEU A CA 1
ATOM 904 C C . LEU A 1 110 ? -12.637 6.412 20.125 1.00 78.50 110 LEU A C 1
ATOM 906 O O . LEU A 1 110 ? -12.221 7.578 20.175 1.00 78.50 110 LEU A O 1
ATOM 910 N N . PRO A 1 111 ? -13.057 5.788 21.244 1.00 74.25 111 PRO A N 1
ATOM 911 C CA . PRO A 1 111 ? -12.885 6.359 22.579 1.00 74.25 111 PRO A CA 1
ATOM 912 C C . PRO A 1 111 ? -11.401 6.580 22.908 1.00 74.25 111 PRO A C 1
ATOM 914 O O . PRO A 1 111 ? -10.529 5.838 22.456 1.00 74.25 111 PRO A O 1
ATOM 917 N N . ARG A 1 112 ? -11.102 7.587 23.741 1.00 69.31 112 ARG A N 1
ATOM 918 C CA . ARG A 1 112 ? -9.714 7.919 24.125 1.00 69.31 112 ARG A CA 1
ATOM 919 C C . ARG A 1 112 ? -9.040 6.827 24.964 1.00 69.31 112 ARG A C 1
ATOM 921 O O . ARG A 1 112 ? -7.820 6.709 24.924 1.00 69.31 112 ARG A O 1
ATOM 928 N N . GLU A 1 113 ? -9.821 6.037 25.693 1.00 70.94 113 GLU A N 1
ATOM 929 C CA . GLU A 1 113 ? -9.344 5.035 26.652 1.00 70.94 113 GLU A CA 1
ATOM 930 C C . GLU A 1 113 ? -9.482 3.611 26.097 1.00 70.94 113 GLU A C 1
ATOM 932 O O . GLU A 1 113 ? -10.074 2.737 26.720 1.00 70.94 113 GLU A O 1
ATOM 937 N N . LEU A 1 114 ? -8.948 3.371 24.894 1.00 74.00 114 LEU A N 1
ATOM 938 C CA . LEU A 1 114 ? -8.961 2.041 24.285 1.00 74.00 114 LEU A CA 1
ATOM 939 C C . LEU A 1 114 ? -7.661 1.271 24.534 1.00 74.00 114 LEU A C 1
ATOM 941 O O . LEU A 1 114 ? -6.559 1.822 24.444 1.00 74.00 114 LEU A O 1
ATOM 945 N N . GLU A 1 115 ? -7.774 -0.040 24.761 1.00 80.56 115 GLU A N 1
ATOM 946 C CA . GLU A 1 115 ? -6.617 -0.927 24.855 1.00 80.56 115 GLU A CA 1
ATOM 947 C C . GLU A 1 115 ? -5.739 -0.811 23.592 1.00 80.56 115 GLU A C 1
ATOM 949 O O . GLU A 1 115 ? -6.181 -1.035 22.460 1.00 80.56 115 GLU A O 1
ATOM 954 N N . LYS A 1 116 ? -4.443 -0.516 23.778 1.00 81.44 116 LYS A N 1
ATOM 955 C CA . LYS A 1 116 ? -3.479 -0.331 22.674 1.00 81.44 116 LYS A CA 1
ATOM 956 C C . LYS A 1 116 ? -3.440 -1.520 21.708 1.00 81.44 116 LYS A C 1
ATOM 958 O O . LYS A 1 116 ? -3.190 -1.338 20.515 1.00 81.44 116 LYS A O 1
ATOM 963 N N . ARG A 1 117 ? -3.647 -2.743 22.209 1.00 82.62 117 ARG A N 1
ATOM 964 C CA . ARG A 1 117 ? -3.645 -3.965 21.394 1.00 82.62 117 ARG A CA 1
ATOM 965 C C . ARG A 1 117 ? -4.875 -4.040 20.490 1.00 82.62 117 ARG A C 1
ATOM 967 O O . ARG A 1 117 ? -4.731 -4.398 19.321 1.00 82.62 117 ARG A O 1
ATOM 974 N N . LEU A 1 118 ? -6.046 -3.673 21.006 1.00 81.94 118 LEU A N 1
ATOM 975 C CA . LEU A 1 118 ? -7.293 -3.624 20.249 1.00 81.94 118 LEU A CA 1
ATOM 976 C C . LEU A 1 118 ? -7.245 -2.528 19.177 1.00 81.94 118 LEU A C 1
ATOM 978 O O . LEU A 1 118 ? -7.518 -2.808 18.011 1.00 81.94 118 LEU A O 1
ATOM 982 N N . LEU A 1 119 ? -6.757 -1.332 19.526 1.00 83.31 119 LEU A N 1
ATOM 983 C CA . LEU A 1 119 ? -6.547 -0.234 18.574 1.00 83.31 119 LEU A CA 1
ATOM 984 C C . LEU A 1 119 ? -5.685 -0.666 17.375 1.00 83.31 119 LEU A C 1
ATOM 986 O O . LEU A 1 119 ? -6.045 -0.430 16.222 1.00 83.31 119 LEU A O 1
ATOM 990 N N . LYS A 1 120 ? -4.568 -1.361 17.633 1.00 83.81 120 LYS A N 1
ATOM 991 C CA . LYS A 1 120 ? -3.699 -1.890 16.568 1.00 83.81 120 LYS A CA 1
ATOM 992 C C . LYS A 1 120 ? -4.425 -2.881 15.656 1.00 83.81 120 LYS A C 1
ATOM 994 O O . LYS A 1 120 ? -4.222 -2.831 14.446 1.00 83.81 120 LYS A O 1
ATOM 999 N N . LYS A 1 121 ? -5.269 -3.764 16.204 1.00 84.06 121 LYS A N 1
ATOM 1000 C CA . LYS A 1 121 ? -6.053 -4.724 15.407 1.00 84.06 121 LYS A CA 1
ATOM 1001 C C . LYS A 1 121 ? -7.0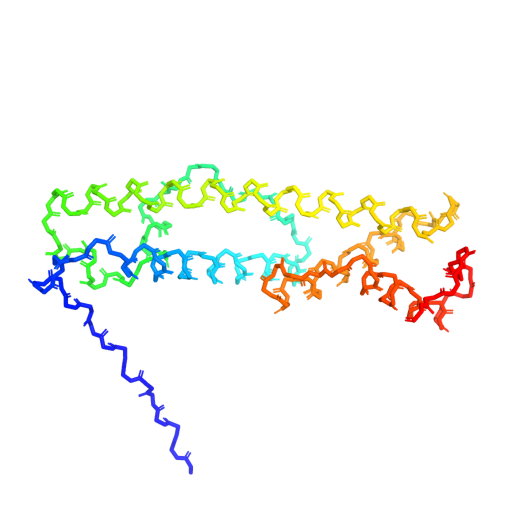45 -4.016 14.481 1.00 84.06 121 LYS A C 1
ATOM 1003 O O . LYS A 1 121 ? -7.124 -4.374 13.308 1.00 84.06 121 LYS A O 1
ATOM 1008 N N . ILE A 1 122 ? -7.744 -2.995 14.979 1.00 84.19 122 ILE A N 1
ATOM 1009 C CA . ILE A 1 122 ? -8.705 -2.212 14.186 1.00 84.19 122 ILE A CA 1
ATOM 1010 C C . ILE A 1 122 ? -7.981 -1.486 13.045 1.00 84.19 122 ILE A C 1
ATOM 1012 O O . ILE A 1 122 ? -8.389 -1.595 11.890 1.00 84.19 122 ILE A O 1
ATOM 1016 N N . ILE A 1 123 ? -6.859 -0.817 13.338 1.00 85.94 123 ILE A N 1
ATOM 1017 C CA . ILE A 1 123 ? -6.038 -0.136 12.321 1.00 85.94 123 ILE A CA 1
ATOM 1018 C C . ILE A 1 123 ? -5.559 -1.122 11.247 1.00 85.94 123 ILE A C 1
ATOM 1020 O O . ILE A 1 123 ? -5.664 -0.825 10.055 1.00 85.94 123 ILE A O 1
ATOM 1024 N N . LEU A 1 124 ? -5.065 -2.301 11.645 1.00 85.88 124 LEU A N 1
ATOM 1025 C CA . LEU A 1 124 ? -4.626 -3.343 10.710 1.00 85.88 124 LEU A CA 1
ATOM 1026 C C . LEU A 1 124 ? -5.769 -3.810 9.804 1.00 85.88 124 LEU A C 1
ATOM 1028 O O . LEU A 1 124 ? -5.579 -3.935 8.595 1.00 85.88 124 LEU A O 1
ATOM 1032 N N . TYR A 1 125 ? -6.960 -4.019 10.363 1.00 86.06 125 TYR A N 1
ATOM 1033 C CA . TYR A 1 125 ? -8.124 -4.439 9.592 1.00 86.06 125 TYR A CA 1
ATOM 1034 C C . TYR A 1 125 ? -8.586 -3.370 8.593 1.00 86.06 125 TYR A C 1
ATOM 1036 O O . TYR A 1 125 ? -8.766 -3.671 7.413 1.00 86.06 125 TYR A O 1
ATOM 1044 N N . VAL A 1 126 ? -8.728 -2.112 9.024 1.00 85.38 126 VAL A N 1
ATOM 1045 C CA . VAL A 1 126 ? -9.116 -1.008 8.126 1.00 85.38 126 VAL A CA 1
ATOM 1046 C C . VAL A 1 126 ? -8.076 -0.831 7.018 1.00 85.38 126 VAL A C 1
ATOM 1048 O O . VAL A 1 126 ? -8.427 -0.667 5.850 1.00 85.38 126 VAL A O 1
ATOM 1051 N N . THR A 1 127 ? -6.793 -0.953 7.360 1.00 85.62 127 THR A N 1
ATOM 1052 C CA . THR A 1 127 ? -5.693 -0.925 6.390 1.00 85.62 127 THR A CA 1
ATOM 1053 C C . THR A 1 127 ? -5.795 -2.061 5.373 1.00 85.62 127 THR A C 1
ATOM 1055 O O . THR A 1 127 ? -5.625 -1.838 4.175 1.00 85.62 127 THR A O 1
ATOM 1058 N N . TYR A 1 128 ? -6.105 -3.276 5.823 1.00 84.75 128 TYR A N 1
ATOM 1059 C CA . TYR A 1 128 ? -6.299 -4.426 4.944 1.00 84.75 128 TYR A CA 1
ATOM 1060 C C . TYR A 1 128 ? -7.460 -4.208 3.965 1.00 84.75 128 TYR A C 1
ATOM 1062 O O . TYR A 1 128 ? -7.314 -4.455 2.765 1.00 84.75 128 TYR A O 1
ATOM 1070 N N . GLN A 1 129 ? -8.588 -3.678 4.449 1.00 83.75 129 GLN A N 1
ATOM 1071 C CA . GLN A 1 129 ? -9.736 -3.345 3.602 1.00 83.75 129 GLN A CA 1
ATOM 1072 C C . GLN A 1 129 ? -9.392 -2.254 2.578 1.00 83.75 129 GLN A C 1
ATOM 1074 O O . GLN A 1 129 ? -9.711 -2.392 1.396 1.00 83.75 129 GLN A O 1
ATOM 1079 N N . TRP A 1 130 ? -8.665 -1.215 2.992 1.00 85.25 130 TRP A N 1
ATOM 1080 C CA . TRP A 1 130 ? -8.190 -0.158 2.097 1.00 85.25 130 TRP A CA 1
ATOM 1081 C C . TRP A 1 130 ? -7.255 -0.681 0.995 1.00 85.25 130 TRP A C 1
ATOM 1083 O O . TRP A 1 130 ? -7.397 -0.314 -0.174 1.00 85.25 130 TRP A O 1
ATOM 1093 N N . LEU A 1 131 ? -6.325 -1.583 1.330 1.00 81.19 131 LEU A N 1
ATOM 1094 C CA . LEU A 1 131 ? -5.451 -2.213 0.336 1.00 81.19 131 LEU A CA 1
ATOM 1095 C C . LEU A 1 131 ? -6.250 -3.066 -0.651 1.00 81.19 131 LEU A C 1
ATOM 1097 O O . LEU A 1 131 ? -5.996 -3.001 -1.857 1.00 81.19 131 LEU A O 1
ATOM 1101 N N . LYS A 1 132 ? -7.242 -3.832 -0.175 1.00 78.25 132 LYS A N 1
ATOM 1102 C CA . LYS A 1 132 ? -8.130 -4.616 -1.047 1.00 78.25 132 LYS A CA 1
ATOM 1103 C C . LYS A 1 132 ? -8.845 -3.735 -2.070 1.00 78.25 132 LYS A C 1
ATOM 1105 O O . LYS A 1 132 ? -8.833 -4.091 -3.248 1.00 78.25 132 LYS A O 1
ATOM 1110 N N . LYS A 1 133 ? -9.321 -2.557 -1.661 1.00 76.94 133 LYS A N 1
ATOM 1111 C CA . LYS A 1 133 ? -10.015 -1.562 -2.503 1.00 76.94 133 LYS A CA 1
ATOM 1112 C C . LYS A 1 133 ? -9.098 -0.654 -3.337 1.00 76.94 133 LYS A C 1
ATOM 1114 O O . LYS A 1 133 ? -9.464 0.464 -3.675 1.00 76.94 133 LYS A O 1
ATOM 1119 N N . GLU A 1 134 ? -7.894 -1.122 -3.669 1.00 68.50 134 GLU A N 1
ATOM 1120 C CA . GLU A 1 134 ? -6.956 -0.410 -4.559 1.00 68.50 134 GLU A CA 1
ATOM 1121 C C . GLU A 1 134 ? -6.579 0.998 -4.083 1.00 68.50 134 GLU A C 1
ATOM 1123 O O . GLU A 1 134 ? -6.461 1.937 -4.868 1.00 68.50 134 GLU A O 1
ATOM 1128 N N . PHE A 1 135 ? -6.337 1.141 -2.780 1.00 70.56 135 PHE A N 1
ATOM 1129 C CA . PHE A 1 135 ? -5.949 2.412 -2.173 1.00 70.56 135 PHE A CA 1
ATOM 1130 C C . PHE A 1 135 ? -7.056 3.482 -2.180 1.00 70.56 135 PHE A C 1
ATOM 1132 O O . PHE A 1 135 ? -6.762 4.668 -1.983 1.00 70.56 135 PHE A O 1
ATOM 1139 N N . TYR A 1 136 ? -8.320 3.083 -2.347 1.00 70.00 136 TYR A N 1
ATOM 1140 C CA . TYR A 1 136 ? -9.484 3.942 -2.153 1.00 70.00 136 TYR A CA 1
ATOM 1141 C C . TYR A 1 136 ? -10.257 3.532 -0.894 1.00 70.00 136 TYR A C 1
ATOM 1143 O O . TYR A 1 136 ? -10.628 2.373 -0.732 1.00 70.00 136 TYR A O 1
ATOM 1151 N N . ILE A 1 137 ? -10.486 4.483 0.012 1.00 66.75 137 ILE A N 1
ATOM 1152 C CA . ILE A 1 137 ? -11.458 4.344 1.102 1.00 66.75 137 ILE A CA 1
ATOM 1153 C C . ILE A 1 137 ? -11.941 5.738 1.499 1.00 66.75 137 ILE A C 1
ATOM 1155 O O . ILE A 1 137 ? -11.133 6.662 1.640 1.00 66.75 137 ILE A O 1
ATOM 1159 N N . SER A 1 138 ? -13.252 5.916 1.638 1.00 75.56 138 SER A N 1
ATOM 1160 C CA . SER A 1 138 ? -13.820 7.183 2.107 1.00 75.56 138 SER A CA 1
ATOM 1161 C C . SER A 1 138 ? -13.789 7.260 3.639 1.00 75.56 138 SER A C 1
ATOM 1163 O O . SER A 1 138 ? -13.683 6.243 4.328 1.00 75.56 138 SER A O 1
ATOM 1165 N N . LYS A 1 139 ? -13.901 8.470 4.204 1.00 74.31 139 LYS A N 1
ATOM 1166 C CA . LYS A 1 139 ? -14.003 8.637 5.665 1.00 74.31 139 LYS A CA 1
ATOM 1167 C C . LYS A 1 139 ? -15.246 7.933 6.226 1.00 74.31 139 LYS A C 1
ATOM 1169 O O . LYS A 1 139 ? -15.158 7.293 7.268 1.00 74.31 139 LYS A O 1
ATOM 1174 N N . GLU A 1 140 ? -16.363 8.009 5.505 1.00 78.12 140 GLU A N 1
ATOM 1175 C CA . GLU A 1 140 ? -17.614 7.341 5.882 1.00 78.12 140 GLU A CA 1
ATOM 1176 C C . GLU A 1 140 ? -17.450 5.820 5.920 1.00 78.12 140 GLU A C 1
ATOM 1178 O O . GLU A 1 140 ? -17.927 5.139 6.820 1.00 78.12 140 GLU A O 1
ATOM 1183 N N . GLU A 1 141 ? -16.697 5.275 4.973 1.00 77.38 141 GLU A N 1
ATOM 1184 C CA . GLU A 1 141 ? -16.423 3.849 4.916 1.00 77.38 141 GLU A CA 1
ATOM 1185 C C . GLU A 1 141 ? -15.513 3.381 6.055 1.00 77.38 141 GLU A C 1
ATOM 1187 O O . GLU A 1 141 ? -15.773 2.336 6.649 1.00 77.38 141 GLU A O 1
ATOM 1192 N N . ILE A 1 142 ? -14.507 4.179 6.435 1.00 76.56 142 ILE A N 1
ATOM 1193 C CA . ILE A 1 142 ? -13.728 3.934 7.659 1.00 76.56 142 ILE A CA 1
ATOM 1194 C C . ILE A 1 142 ? -14.661 3.914 8.874 1.00 76.56 142 ILE A C 1
ATOM 1196 O O . ILE A 1 142 ? -14.589 2.979 9.670 1.00 76.56 142 ILE A O 1
ATOM 1200 N N . ARG A 1 143 ? -15.563 4.897 8.999 1.00 74.69 143 ARG A N 1
ATOM 1201 C CA . ARG A 1 143 ? -16.529 4.965 10.103 1.00 74.69 143 ARG A CA 1
ATOM 1202 C C . ARG A 1 143 ? -17.435 3.735 10.145 1.00 74.69 143 ARG A C 1
ATOM 1204 O O . ARG A 1 143 ? -17.596 3.164 11.216 1.00 74.69 143 ARG A O 1
ATOM 1211 N N . ARG A 1 144 ? -17.964 3.273 9.007 1.00 79.06 144 ARG A N 1
ATOM 1212 C CA . ARG A 1 144 ? -18.771 2.039 8.928 1.00 79.06 144 ARG A CA 1
ATOM 1213 C C . ARG A 1 144 ? -17.982 0.799 9.351 1.00 79.06 144 ARG A C 1
ATOM 1215 O O . ARG A 1 144 ? -18.511 -0.036 10.077 1.00 79.06 144 ARG A O 1
ATOM 1222 N N . LEU A 1 145 ? -16.715 0.682 8.940 1.00 81.56 145 LEU A N 1
ATOM 1223 C CA . LEU A 1 145 ? -15.854 -0.426 9.369 1.00 81.56 145 LEU A CA 1
ATOM 1224 C C . LEU A 1 145 ? -15.598 -0.386 10.878 1.00 81.56 145 LEU A C 1
ATOM 1226 O O . LEU A 1 145 ? -15.668 -1.429 11.518 1.00 81.56 145 LEU A O 1
ATOM 1230 N N . VAL A 1 146 ? -15.330 0.797 11.440 1.00 75.62 146 VAL A N 1
ATOM 1231 C CA . VAL A 1 146 ? -15.158 0.983 12.889 1.00 75.62 146 VAL A CA 1
ATOM 1232 C C . VAL A 1 146 ? -16.460 0.671 13.640 1.00 75.62 146 VAL A C 1
ATOM 1234 O O . VAL A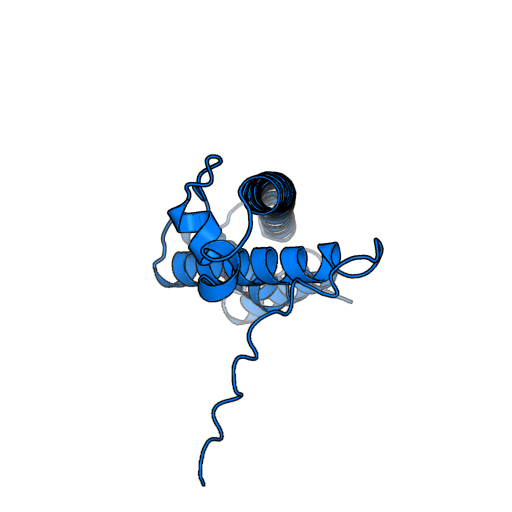 1 146 ? -16.425 -0.084 14.607 1.00 75.62 146 VAL A O 1
ATOM 1237 N N . TYR A 1 147 ? -17.611 1.145 13.150 1.00 74.38 147 TYR A N 1
ATOM 1238 C CA . TYR A 1 147 ? -18.933 0.836 13.709 1.00 74.38 147 TYR A CA 1
ATOM 1239 C C . TYR A 1 147 ? -19.211 -0.670 13.730 1.00 74.38 147 TYR A C 1
ATOM 1241 O O . TYR A 1 147 ? -19.706 -1.196 14.719 1.00 74.38 147 TYR A O 1
ATOM 1249 N N . GLY A 1 148 ? -18.812 -1.401 12.685 1.00 74.88 148 GLY A N 1
ATOM 1250 C CA . GLY A 1 148 ? -18.946 -2.858 12.641 1.00 74.88 148 GLY A CA 1
ATOM 1251 C C . GLY A 1 148 ? -18.245 -3.585 13.797 1.00 74.88 148 GLY A C 1
ATOM 1252 O O . GLY A 1 148 ? -18.705 -4.645 14.213 1.00 74.88 148 GLY A O 1
ATOM 1253 N N . PHE A 1 149 ? -17.180 -3.015 14.375 1.00 75.06 149 PHE A N 1
ATOM 1254 C CA . PHE A 1 149 ? -16.544 -3.583 15.569 1.00 75.06 149 PHE A CA 1
ATOM 1255 C C . PHE A 1 149 ? -17.341 -3.353 16.855 1.00 75.06 149 PHE A C 1
ATOM 1257 O O . PHE A 1 149 ? -17.134 -4.094 17.812 1.00 75.06 149 PHE A O 1
ATOM 1264 N N . CYS A 1 150 ? -18.277 -2.401 16.878 1.00 70.19 150 CYS A N 1
ATOM 1265 C CA . CYS A 1 150 ? -19.123 -2.115 18.042 1.00 70.19 150 CYS A CA 1
ATOM 1266 C C . CYS A 1 150 ? -20.074 -3.269 18.367 1.00 70.19 150 CYS A C 1
ATOM 1268 O O . CYS A 1 150 ? -20.468 -3.440 19.514 1.00 70.19 150 CYS A O 1
ATOM 1270 N N . ILE A 1 151 ? -20.379 -4.106 17.369 1.00 68.69 151 ILE A N 1
ATOM 1271 C CA . ILE A 1 151 ? -21.135 -5.354 17.543 1.00 68.69 151 ILE A CA 1
ATOM 1272 C C . ILE A 1 151 ? -20.385 -6.324 18.469 1.00 68.69 151 ILE A C 1
ATOM 1274 O O . ILE A 1 151 ? -21.002 -7.039 19.252 1.00 68.69 151 ILE A O 1
ATOM 1278 N N . PHE A 1 152 ? -19.054 -6.353 18.383 1.00 66.38 152 PHE A N 1
ATOM 1279 C CA . PHE A 1 152 ? -18.208 -7.266 19.157 1.00 66.38 152 PHE A CA 1
ATOM 1280 C C . PHE A 1 152 ? -17.621 -6.617 20.413 1.00 66.38 152 PHE A C 1
ATOM 1282 O O . PHE A 1 152 ? -17.257 -7.320 21.350 1.00 66.38 152 PHE A O 1
ATOM 1289 N N . TYR A 1 153 ? -17.530 -5.288 20.423 1.00 68.25 153 TYR A N 1
ATOM 1290 C CA . TYR A 1 153 ? -16.971 -4.492 21.507 1.00 68.25 153 TYR A CA 1
ATOM 1291 C C . TYR A 1 153 ? -17.898 -3.297 21.775 1.00 68.25 153 TYR A C 1
ATOM 1293 O O . TYR A 1 153 ? -17.748 -2.256 21.131 1.00 68.25 153 TYR A O 1
ATOM 1301 N N . PRO A 1 154 ? -18.860 -3.419 22.704 1.00 67.50 154 PRO A N 1
ATOM 1302 C CA . PRO A 1 154 ? -19.847 -2.372 22.980 1.00 67.50 154 PRO A CA 1
ATOM 1303 C C . PRO A 1 154 ? -19.222 -1.029 23.386 1.00 67.50 154 PRO A C 1
ATOM 1305 O O . PRO A 1 154 ? -19.765 0.030 23.079 1.00 67.50 154 PRO A O 1
ATOM 1308 N N . GLU A 1 155 ? -18.040 -1.054 24.012 1.00 64.62 155 GLU A N 1
ATOM 1309 C CA . GLU A 1 155 ? -17.257 0.145 24.334 1.00 64.62 155 GLU A CA 1
ATOM 1310 C C . GLU A 1 155 ? -16.766 0.939 23.109 1.00 64.62 155 GLU A C 1
ATOM 1312 O O . GLU A 1 155 ? -16.310 2.070 23.262 1.00 64.62 155 GLU A O 1
ATOM 1317 N N . LEU A 1 156 ? -16.850 0.380 21.896 1.00 61.50 156 LEU A N 1
ATOM 1318 C CA . LEU A 1 156 ? -16.412 1.032 20.660 1.00 61.50 156 LEU A CA 1
ATOM 1319 C C . LEU A 1 156 ? -17.472 1.904 19.994 1.00 61.50 156 LEU A C 1
ATOM 1321 O O . LEU A 1 156 ? -17.134 2.543 18.995 1.00 61.50 156 LEU A O 1
ATOM 1325 N N . CYS A 1 157 ? -18.709 1.933 20.512 1.00 64.50 157 CYS A N 1
ATOM 1326 C CA . CYS A 1 157 ? -19.807 2.710 19.935 1.00 64.50 157 CYS A CA 1
ATOM 1327 C C . CYS A 1 157 ? -19.335 4.136 19.593 1.00 64.50 157 CYS A C 1
ATOM 1329 O O . CYS A 1 157 ? -18.942 4.886 20.495 1.00 64.50 157 CYS A O 1
ATOM 1331 N N . PRO A 1 158 ? -19.300 4.520 18.301 1.00 60.59 158 PRO A N 1
ATOM 1332 C CA . PRO A 1 158 ? -18.739 5.797 17.907 1.00 60.59 158 PRO A CA 1
ATOM 1333 C C . PRO A 1 158 ? -19.612 6.935 18.416 1.00 60.59 158 PRO A C 1
ATOM 1335 O O . PRO A 1 158 ? -20.809 6.794 18.649 1.00 60.59 158 PRO A O 1
ATOM 1338 N N . LYS A 1 159 ? -19.006 8.117 18.517 1.00 60.25 159 LYS A N 1
ATOM 1339 C CA . LYS A 1 159 ? -19.655 9.333 19.038 1.00 60.25 159 LYS A CA 1
ATOM 1340 C C . LYS A 1 159 ? -20.859 9.817 18.220 1.00 60.25 159 LYS A C 1
ATOM 1342 O O . LYS A 1 159 ? -21.541 10.743 18.642 1.00 60.25 159 LYS A O 1
ATOM 1347 N N . SER A 1 160 ? -21.072 9.264 17.031 1.00 57.84 160 SER A N 1
ATOM 1348 C CA . SER A 1 160 ? -22.194 9.591 16.154 1.00 57.84 160 SER A CA 1
ATOM 1349 C C . SER A 1 160 ? -22.422 8.454 15.168 1.00 57.84 160 SER A C 1
ATOM 1351 O O . SER A 1 160 ? -21.442 7.930 14.625 1.00 57.84 160 SER A O 1
ATOM 1353 N N . ASP A 1 161 ? -23.684 8.152 14.883 1.00 59.44 161 ASP A N 1
ATOM 1354 C CA . ASP A 1 161 ? -24.054 7.110 13.932 1.00 59.44 161 ASP A CA 1
ATOM 1355 C C . ASP A 1 161 ? -23.603 7.451 12.495 1.00 59.44 161 ASP A C 1
ATOM 1357 O O . ASP A 1 161 ? -23.644 8.622 12.086 1.00 59.44 161 ASP A O 1
ATOM 1361 N N . PRO A 1 162 ? -23.120 6.458 11.723 1.00 61.09 162 PRO A N 1
ATOM 1362 C CA . PRO A 1 162 ? -22.865 6.623 10.293 1.00 61.09 162 PRO A CA 1
ATOM 1363 C C . PRO A 1 162 ? -24.167 6.922 9.534 1.00 61.09 162 PRO A C 1
ATOM 1365 O O . PRO A 1 162 ? -25.235 6.448 9.921 1.00 61.09 162 PRO A O 1
ATOM 1368 N N . LYS A 1 163 ? -24.072 7.704 8.453 1.00 55.22 163 LYS A N 1
ATOM 1369 C CA . LYS A 1 163 ? -25.217 8.024 7.580 1.00 55.22 163 LYS A CA 1
ATOM 1370 C C . LYS A 1 163 ? -25.413 6.989 6.472 1.00 55.22 163 LYS A C 1
ATOM 1372 O O . LYS A 1 163 ? -24.419 6.372 6.003 1.00 55.22 163 LYS A O 1
#

pLDDT: mean 70.73, std 14.54, range [30.25, 87.12]

Secondary structure (DSSP, 8-state):
--------PPP--TT---SSSHHHHHHHHHHHHHHHHHHHHHHTT--S----SS--HHHHHHHS-HHHHHTS-HHHHHHHHHHHHHHHHHHHHHHHHHHHHHHHHHHHHS-TT--HHHHHHHHHHHHHHHHHTTT---HHHHHHHHHHHHTT-GGG--SS---

Organism: Sulfurospirillum multivorans (strain DM 12446 / JCM 15788 / NBRC 109480) (NCBI:txid1150621)

Sequence (163 aa):
MEITQEEIVPFDFENAEDNGSKNNRIEKIVRGIIKKELIKRLENQSSLFPISNKISIYYIDFYIIKKCYFNASSTTKRAIVLSTKAIHRKEIRRIQKALRTIESNVINELPRELEKRLLKKIILYVTYQWLKKEFYISKEEIRRLVYGFCIFYPELCPKSDPK

Foldseek 3Di:
DDDDDPPPDDDDCVPVPDDDDPLVVLLVLLLVLLLVVLLVCLVVVHDSDDPDLDDDVVNLVVSDVVVHLVPDDPVVNVVSVVSSSVSNVVSVVLLVVLLVVLLVLLCLFFDVPDDPVVSVVLSSVLSNVCSVVSNDDDSLRSNVSQCVCCVVPVNGHGPDDRD

=== Feature glossary ===
Feature key, reading from the visual/contextual features back to the raw sequence:

Rendered structure images. Structure images are PyMOL renders from six orthogonal camera directions. Cartoon representation draws helices as coils and strands as arrows; sticks shows the backbone as bonds; surface shows the solvent-excluded envelope. Rainbow coloring maps sequence position to hue (blue→red, N→C); chain coloring assigns a distinct color per polypeptide.

Contact-map, Ramachandran, and PAE plots. Three diagnostic plots accompany the record. The Cα contact map visualizes the tertiary structure as a 2D adjacency matrix (8 Å cutoff, sequence-local contacts suppressed). The Ramachandran plot shows the distribution of backbone (φ, ψ) torsions, with points in the α and β basins reflecting secondary structure content. The PAE plot shows AlphaFold's inter-residue confidence as a color matrix.

InterPro / GO / CATH / organism. The annotation block draws on four external resources. InterPro: which protein families and domains the sequence belongs to. GO: standardized terms for what the protein does, what process it participates in, and where in the cell it acts. CATH: which structural fold it has in the CATH hierarchy. Organism: the species of origin.

Nearest PDB structures. Structural nearest neighbors (via Foldseek easy-search vs the PDB). Reported per hit: target PDB id, E-value, and alignment TM-score. A TM-score above ~0.5 is the conventional threshold for 'same fold'.

Predicted aligned error. Predicted aligned error is AlphaFold's pairwise confidence. Unlike pLDDT (per-residue), PAE is per-residue-pair and captures whether two parts of the structure are correctly placed relative to each other. Units are ångströms of expected positional error.

Solvent-accessible surface area. SASA measures how much of the protein is reachable by solvent. It is computed by rolling a water-sized probe over the atomic surface and summing the exposed area (Å²). Per-residue SASA distinguishes core (buried, low SASA) from surface (exposed, high SASA) residues; total SASA is a whole-molecule size measure.

B-factor. Crystallographic B-factors measure how much each atom's electron density is smeared out, in Å². They rise in mobile loops and surface residues and fall in the buried interior. In AlphaFold models this column is repurposed to hold pLDDT instead.

pLDDT. For AlphaFold models, the B-factor field carries pLDDT — the model's own estimate of local accuracy on a 0–100 scale. Regions with pLDDT<50 should be treated as essentially unmodeled; they often correspond to intrinsically disordered segments.

Backbone torsions (φ/ψ). φ (phi) and ψ (psi) are the two rotatable backbone dihedrals per residue: φ is the C(i-1)–N–Cα–C torsion, ψ is the N–Cα–C–N(i+1) torsion, both in degrees on (−180°, 180°]. α-helical residues cluster near (−60°, −45°); β-strand residues near (−120°, +130°). A Ramachandran plot is simply a scatter of (φ, ψ) for every residue.

Radius of gyration, Cα contacts, bounding box. Radius of gyration (Rg) is the root-mean-square distance of Cα atoms from thei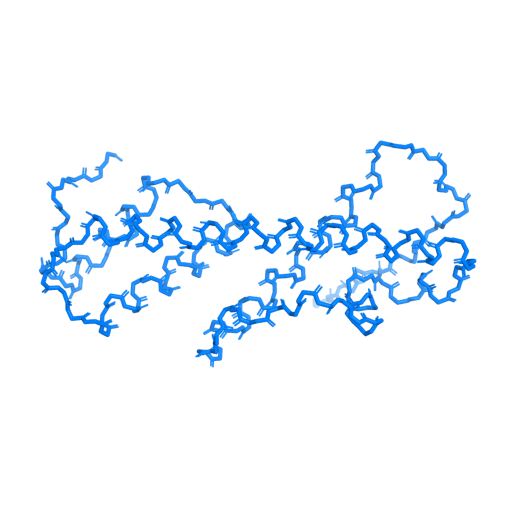r centroid — a single number for overall size and compactness. A globular domain of N residues has Rg ≈ 2.2·N^0.38 Å; an extended or disordered chain has a much larger Rg. The Cα contact count is the number of residue pairs whose Cα atoms are within 8 Å and are more than four positions apart in sequence — a standard proxy for tertiary packing density. The bounding box is the smallest axis-aligned box enclosing all Cα atoms.

Secondary structure (3-state, P-SEA). Three-state secondary structure (P-SEA) collapses the eight DSSP classes into helix (a), strand (b), and coil (c). P-SEA assigns these from Cα geometry alone — distances and angles — without requiring backbone oxygens, so it works on any Cα trace.

Secondary structure (8-state, DSSP). Secondary structure is the local, repeating backbone conformation. DSSP classifies it into eight states by reading the hydrogen-bond network: three helix types (H, G, I), two β types (E, B), two non-regular types (T, S), and unstructured coil (-).

Foldseek 3Di. The Foldseek 3Di string encodes local tertiary geometry as a 20-letter alphabet — one character per residue — derived from the relative positions of nearby Cα atoms. Unlike the amino-acid sequence, 3Di is a direct function of the 3D structure, so two proteins with the same fold have similar 3Di strings even at low sequence identity.

mmCIF coordinates. Structure coordinates are given as an mmCIF _atom_site loop: one row per atom with element, residue name, chain id, sequence number, and x/y/z position in Å. Only the four main-chain atoms per residue are included here; side chains are omitted to keep the record compact.

Sequence. This is the polypeptide sequence — one letter per residue, N-terminus first. Length ranges from a few dozen residues for small domains to over a thousand for large multi-domain proteins.